Protein AF-A0A4U0SV13-F1 (afdb_monomer)

Organism: NCBI:txid2571141

pLDDT: mean 78.82, std 22.29, range [39.25, 98.56]

Structure (mmCIF, N/CA/C/O backbone):
data_AF-A0A4U0SV13-F1
#
_entry.id   AF-A0A4U0SV13-F1
#
loop_
_atom_site.group_PDB
_atom_site.id
_atom_site.type_symbol
_atom_site.label_atom_id
_atom_site.label_alt_id
_atom_site.label_comp_id
_atom_site.label_asym_id
_atom_site.label_entity_id
_atom_site.label_seq_id
_atom_site.pdbx_PDB_ins_code
_atom_site.Cartn_x
_atom_site.Cartn_y
_atom_site.Cartn_z
_atom_site.occupancy
_atom_site.B_iso_or_equiv
_atom_site.auth_seq_id
_atom_site.auth_comp_id
_atom_site.auth_asym_id
_atom_site.auth_atom_id
_atom_site.pdbx_PDB_model_num
ATOM 1 N N . MET A 1 1 ? 32.631 -42.762 1.728 1.00 45.03 1 MET A N 1
ATOM 2 C CA . MET A 1 1 ? 31.627 -43.780 1.354 1.00 45.03 1 MET A CA 1
ATOM 3 C C . MET A 1 1 ? 30.695 -44.045 2.536 1.00 45.03 1 MET A C 1
ATOM 5 O O . MET A 1 1 ? 31.091 -44.767 3.443 1.00 45.03 1 MET A O 1
ATOM 9 N N . PRO A 1 2 ? 29.487 -43.467 2.556 1.00 54.50 2 PRO A N 1
ATOM 10 C CA . PRO A 1 2 ? 28.346 -44.046 3.258 1.00 54.50 2 PRO A CA 1
ATOM 11 C C . PRO A 1 2 ? 27.251 -44.497 2.278 1.00 54.50 2 PRO A C 1
ATOM 13 O O . PRO A 1 2 ? 27.110 -43.968 1.179 1.00 54.50 2 PRO A O 1
ATOM 16 N N . LYS A 1 3 ? 26.566 -45.562 2.691 1.00 47.28 3 LYS A N 1
ATOM 17 C CA . LYS A 1 3 ? 25.744 -46.483 1.905 1.00 47.28 3 LYS A CA 1
ATOM 18 C C . LYS A 1 3 ? 24.361 -45.923 1.537 1.00 47.28 3 LYS A C 1
ATOM 20 O O . LYS A 1 3 ? 23.753 -45.182 2.299 1.00 47.28 3 LYS A O 1
ATOM 25 N N . THR A 1 4 ? 23.897 -46.376 0.377 1.00 51.59 4 THR A N 1
ATOM 26 C CA . THR A 1 4 ? 22.569 -46.285 -0.243 1.00 51.59 4 THR A CA 1
ATOM 27 C C . THR A 1 4 ? 21.399 -46.574 0.700 1.00 51.59 4 THR A C 1
ATOM 29 O O . THR A 1 4 ? 21.439 -47.551 1.441 1.00 51.59 4 THR A O 1
ATOM 32 N N . VAL A 1 5 ? 20.299 -45.833 0.534 1.00 58.19 5 VAL A N 1
ATOM 33 C CA . VAL A 1 5 ? 18.934 -46.359 0.708 1.00 58.19 5 VAL A CA 1
ATOM 34 C C . VAL A 1 5 ? 18.006 -45.653 -0.284 1.00 58.19 5 VAL A C 1
ATOM 36 O O . VAL A 1 5 ? 17.740 -44.460 -0.170 1.00 58.19 5 VAL A O 1
ATOM 39 N N . LEU A 1 6 ? 17.577 -46.402 -1.305 1.00 51.84 6 LEU A N 1
ATOM 40 C CA . LEU A 1 6 ? 16.461 -46.060 -2.183 1.00 51.84 6 LEU A CA 1
ATOM 41 C C . LEU A 1 6 ? 15.157 -46.264 -1.405 1.00 51.84 6 LEU A C 1
ATOM 43 O O . LEU A 1 6 ? 14.934 -47.358 -0.890 1.00 51.84 6 LEU A O 1
ATOM 47 N N . SER A 1 7 ? 14.269 -45.274 -1.436 1.00 53.91 7 SER A N 1
ATOM 48 C CA . SER A 1 7 ? 12.854 -45.465 -1.111 1.00 53.91 7 SER A CA 1
ATOM 49 C C . SER A 1 7 ? 11.998 -44.990 -2.283 1.00 53.91 7 SER A C 1
ATOM 51 O O . SER A 1 7 ? 11.854 -43.794 -2.519 1.00 53.91 7 SER A O 1
ATOM 53 N N . LEU A 1 8 ? 11.454 -45.960 -3.026 1.00 53.25 8 LEU A N 1
ATOM 54 C CA . LEU A 1 8 ? 10.297 -45.797 -3.907 1.00 53.25 8 LEU A CA 1
ATOM 55 C C . LEU A 1 8 ? 9.045 -45.610 -3.043 1.00 53.25 8 LEU A C 1
ATOM 57 O O . LEU A 1 8 ? 8.776 -46.479 -2.218 1.00 53.25 8 LEU A O 1
ATOM 61 N N . VAL A 1 9 ? 8.224 -44.586 -3.306 1.00 55.56 9 VAL A N 1
ATOM 62 C CA . VAL A 1 9 ? 6.805 -44.594 -2.904 1.00 55.56 9 VAL A CA 1
ATOM 63 C C . VAL A 1 9 ? 5.919 -43.946 -3.980 1.00 55.56 9 VAL A C 1
ATOM 65 O O . VAL A 1 9 ? 5.978 -42.747 -4.221 1.00 55.56 9 VAL A O 1
ATOM 68 N N . ALA A 1 10 ? 5.123 -44.828 -4.591 1.00 56.62 10 ALA A N 1
ATOM 69 C CA . ALA A 1 10 ? 3.753 -44.730 -5.106 1.00 56.62 10 ALA A CA 1
ATOM 70 C C . ALA A 1 10 ? 3.305 -43.581 -6.039 1.00 56.62 10 ALA A C 1
ATOM 72 O O . ALA A 1 10 ? 3.119 -42.432 -5.652 1.00 56.62 10 ALA A O 1
ATOM 73 N N . VAL A 1 11 ? 2.950 -44.006 -7.258 1.00 50.62 11 VAL A N 1
ATOM 74 C CA . VAL A 1 11 ? 2.018 -43.364 -8.196 1.00 50.62 11 VAL A CA 1
ATOM 75 C C . VAL A 1 11 ? 0.610 -43.330 -7.586 1.00 50.62 11 VAL A C 1
ATOM 77 O O . VAL A 1 11 ? 0.081 -44.373 -7.205 1.00 50.62 11 VAL A O 1
ATOM 80 N N . GLY A 1 12 ? -0.007 -42.147 -7.533 1.00 53.16 12 GLY A N 1
ATOM 81 C CA . GLY A 1 12 ? -1.417 -41.949 -7.183 1.00 53.16 12 GLY A CA 1
ATOM 82 C C . GLY A 1 12 ? -2.208 -41.438 -8.386 1.00 53.16 12 GLY A C 1
ATOM 83 O O . GLY A 1 12 ? -1.869 -40.404 -8.956 1.00 53.16 12 GLY A O 1
ATOM 84 N N . ALA A 1 13 ? -3.222 -42.202 -8.788 1.00 49.91 13 ALA A N 1
ATOM 85 C CA . ALA A 1 13 ? -4.054 -41.989 -9.966 1.00 49.91 13 ALA A CA 1
ATOM 86 C C . ALA A 1 13 ? -5.055 -40.822 -9.830 1.00 49.91 13 ALA A C 1
ATOM 88 O O . ALA A 1 13 ? -5.404 -40.378 -8.740 1.00 49.91 13 ALA A O 1
ATOM 89 N N . ALA A 1 14 ? -5.496 -40.363 -11.000 1.00 54.47 14 ALA A N 1
ATOM 90 C CA . ALA A 1 14 ? -6.335 -39.209 -11.289 1.00 54.47 14 ALA A CA 1
ATOM 91 C C . ALA A 1 14 ? -7.745 -39.214 -10.668 1.00 54.47 14 ALA A C 1
ATOM 93 O O . ALA A 1 14 ? -8.374 -40.259 -10.517 1.00 54.47 14 ALA A O 1
ATOM 94 N N . ALA A 1 15 ? -8.293 -38.007 -10.491 1.00 55.94 15 ALA A N 1
ATOM 95 C CA . ALA A 1 15 ? -9.729 -37.746 -10.530 1.00 55.94 15 ALA A CA 1
ATOM 96 C C . ALA A 1 15 ? -9.999 -36.477 -11.365 1.00 55.94 15 ALA A C 1
ATOM 98 O O . ALA A 1 15 ? -9.630 -35.370 -10.979 1.00 55.94 15 ALA A O 1
ATOM 99 N N . LEU A 1 16 ? -10.612 -36.673 -12.536 1.00 58.03 16 LEU A N 1
ATOM 100 C CA . LEU A 1 16 ? -11.186 -35.657 -13.424 1.00 58.03 16 LEU A CA 1
ATOM 101 C C . LEU A 1 16 ? -12.673 -35.502 -13.086 1.00 58.03 16 LEU A C 1
ATOM 103 O O . LEU A 1 16 ? -13.420 -36.449 -13.302 1.00 58.03 16 LEU A O 1
ATOM 107 N N . LEU A 1 17 ? -13.100 -34.332 -12.610 1.00 59.81 17 LEU A N 1
ATOM 108 C CA . LEU A 1 17 ? -14.499 -33.896 -12.445 1.00 59.81 17 LEU A CA 1
ATOM 109 C C . LEU A 1 17 ? -14.461 -32.347 -12.422 1.00 59.81 17 LEU A C 1
ATOM 111 O O . LEU A 1 17 ? -13.574 -31.800 -11.781 1.00 59.81 17 LEU A O 1
ATOM 115 N N . VAL A 1 18 ? -15.298 -31.526 -13.061 1.00 57.56 18 VAL A N 1
ATOM 116 C CA . VAL A 1 18 ? -16.565 -31.676 -13.784 1.00 57.56 18 VAL A CA 1
ATOM 117 C C . VAL A 1 18 ? -16.715 -30.450 -14.701 1.00 57.56 18 VAL A C 1
ATOM 119 O O . VAL A 1 18 ? -16.288 -29.346 -14.362 1.00 57.56 18 VAL A O 1
ATOM 122 N N . ALA A 1 19 ? -17.321 -30.663 -15.866 1.00 50.03 19 ALA A N 1
ATOM 123 C CA . ALA A 1 19 ? -17.718 -29.626 -16.805 1.00 50.03 19 ALA A CA 1
ATOM 124 C C . ALA A 1 19 ? -18.835 -28.734 -16.234 1.00 50.03 19 ALA A C 1
ATOM 126 O O . ALA A 1 19 ? -19.808 -29.229 -15.673 1.00 50.03 19 ALA A O 1
ATOM 127 N N . GLY A 1 20 ? -18.721 -27.427 -16.459 1.00 40.50 20 GLY A N 1
ATOM 128 C CA . GLY A 1 20 ? -19.800 -26.455 -16.300 1.00 40.50 20 GLY A CA 1
ATOM 129 C C . GLY A 1 20 ? -19.950 -25.646 -17.583 1.00 40.50 20 GLY A C 1
ATOM 130 O O . GLY A 1 20 ? -19.559 -24.487 -17.630 1.00 40.50 20 GLY A O 1
ATOM 131 N N . CYS A 1 21 ? -20.454 -26.290 -18.638 1.00 50.47 21 CYS A N 1
ATOM 132 C CA . CYS A 1 21 ? -20.967 -25.634 -19.838 1.00 50.47 21 CYS A CA 1
ATOM 133 C C . CYS A 1 21 ? -22.470 -25.422 -19.611 1.00 50.47 21 CYS A C 1
ATOM 135 O O . CYS A 1 21 ? -23.203 -26.398 -19.451 1.00 50.47 21 CYS A O 1
ATOM 137 N N . GLY A 1 22 ? -22.905 -24.167 -19.509 1.00 45.91 22 GLY A N 1
ATOM 138 C CA . GLY A 1 22 ? -24.299 -23.781 -19.302 1.00 45.91 22 GLY A CA 1
ATOM 139 C C . GLY A 1 22 ? -24.696 -22.728 -20.330 1.00 45.91 22 GLY A C 1
ATOM 140 O O . GLY A 1 22 ? -24.081 -21.669 -20.386 1.00 45.91 22 GLY A O 1
ATOM 141 N N . SER A 1 23 ? -25.678 -23.093 -21.147 1.00 48.16 23 SER A N 1
ATOM 142 C CA . SER A 1 23 ? -26.046 -22.556 -22.456 1.00 48.16 23 SER A CA 1
ATOM 143 C C . SER A 1 23 ? -26.615 -21.134 -22.504 1.00 48.16 23 SER A C 1
ATOM 145 O O . SER A 1 23 ? -27.298 -20.672 -21.590 1.00 48.16 23 SER A O 1
ATOM 147 N N . ASP A 1 24 ? -26.401 -20.521 -23.669 1.00 52.84 24 ASP A N 1
ATOM 148 C CA . ASP A 1 24 ? -27.020 -19.321 -24.230 1.00 52.84 24 ASP A CA 1
ATOM 149 C C . ASP A 1 24 ? -28.546 -19.232 -24.074 1.00 52.84 24 ASP A C 1
ATOM 151 O O . ASP A 1 24 ? -29.269 -20.184 -24.366 1.00 52.84 24 ASP A O 1
ATOM 155 N N . THR A 1 25 ? -29.046 -18.023 -23.789 1.00 49.72 25 THR A N 1
ATOM 156 C CA . THR A 1 25 ? -30.336 -17.553 -24.320 1.00 49.72 25 THR A CA 1
ATOM 157 C C . THR A 1 25 ? -30.296 -16.047 -24.599 1.00 49.72 25 THR A C 1
ATOM 159 O O . THR A 1 25 ? -29.913 -15.253 -23.746 1.00 49.72 25 THR A O 1
ATOM 162 N N . GLY A 1 26 ? -30.757 -15.658 -25.792 1.00 39.25 26 GLY A N 1
ATOM 163 C CA . GLY A 1 26 ? -31.354 -14.341 -26.026 1.00 39.25 26 GLY A CA 1
ATOM 164 C C . GLY A 1 26 ? -30.507 -13.337 -26.799 1.00 39.25 26 GLY A C 1
ATOM 165 O O . GLY A 1 26 ? -30.017 -12.363 -26.237 1.00 39.25 26 GLY A O 1
ATOM 166 N N . GLY A 1 27 ? -30.427 -13.506 -28.119 1.00 41.84 27 GLY A N 1
ATOM 167 C CA . GLY A 1 27 ? -30.149 -12.379 -29.003 1.00 41.84 27 GLY A CA 1
ATOM 168 C C . GLY A 1 27 ? -31.316 -11.386 -28.989 1.00 41.84 27 GLY A C 1
ATOM 169 O O . GLY A 1 27 ? -32.457 -11.767 -29.234 1.00 41.84 27 GLY A O 1
ATOM 170 N N . ALA A 1 28 ? -31.018 -10.111 -28.754 1.00 42.78 28 ALA A N 1
ATOM 171 C CA . ALA A 1 28 ? -31.823 -9.000 -29.239 1.00 42.78 28 ALA A CA 1
ATOM 172 C C . ALA A 1 28 ? -30.871 -7.937 -29.792 1.00 42.78 28 ALA A C 1
ATOM 174 O O . ALA 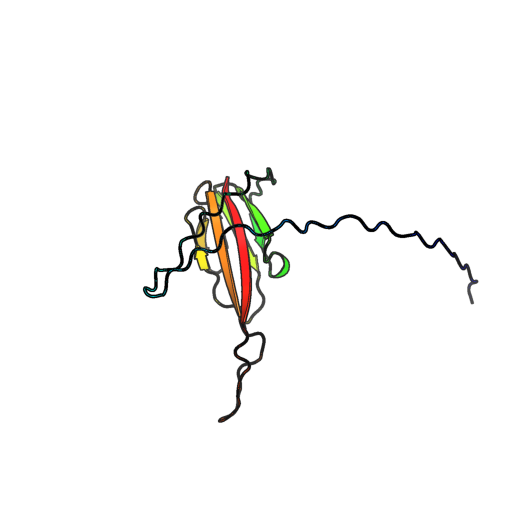A 1 28 ? -29.973 -7.433 -29.121 1.00 42.78 28 ALA A O 1
ATOM 175 N N . HIS A 1 29 ? -31.045 -7.677 -31.075 1.00 44.97 29 HIS A N 1
ATOM 176 C CA . HIS A 1 29 ? -30.262 -6.776 -31.898 1.00 44.97 29 HIS A CA 1
ATOM 177 C C . HIS A 1 29 ? -30.698 -5.335 -31.611 1.00 44.97 29 HIS A C 1
ATOM 179 O O . HIS A 1 29 ? -31.835 -4.979 -31.907 1.00 44.97 29 HIS A O 1
ATOM 185 N N . THR A 1 30 ? -29.791 -4.490 -31.123 1.00 43.34 30 THR A N 1
ATOM 186 C CA . THR A 1 30 ? -29.883 -3.031 -31.291 1.00 43.34 30 THR A CA 1
ATOM 187 C C . THR A 1 30 ? -28.487 -2.458 -31.532 1.00 43.34 30 THR A C 1
ATOM 189 O O . THR A 1 30 ? -27.567 -2.657 -30.744 1.00 43.34 30 THR A O 1
ATOM 192 N N . LEU A 1 31 ? -28.353 -1.795 -32.679 1.00 46.50 31 LEU A N 1
ATOM 193 C CA . LEU A 1 31 ? -27.182 -1.093 -33.215 1.00 46.50 31 LEU A CA 1
ATOM 194 C C . LEU A 1 31 ? -26.846 0.197 -32.407 1.00 46.50 31 LEU A C 1
ATOM 196 O O . LEU A 1 31 ? -27.576 0.528 -31.475 1.00 46.50 31 LEU A O 1
ATOM 200 N N . PRO A 1 32 ? -25.715 0.887 -32.689 1.00 56.53 32 PRO A N 1
ATOM 201 C CA . PRO A 1 32 ? -24.778 1.360 -31.667 1.00 56.53 32 PRO A CA 1
ATOM 202 C C . PRO A 1 32 ? -24.935 2.834 -31.244 1.00 56.53 32 PRO A C 1
ATOM 204 O O . PRO A 1 32 ? -25.670 3.605 -31.848 1.00 56.53 32 PRO A O 1
ATOM 207 N N . ALA A 1 33 ? -24.081 3.199 -30.275 1.00 41.56 33 ALA A N 1
ATOM 208 C CA . ALA A 1 33 ? -23.633 4.537 -29.861 1.00 41.56 33 ALA A CA 1
ATOM 209 C C . ALA A 1 33 ? -24.300 5.132 -28.608 1.00 41.56 33 ALA A C 1
ATOM 211 O O . ALA A 1 33 ? -25.307 5.823 -28.689 1.00 41.56 33 ALA A O 1
ATOM 212 N N . LYS A 1 34 ? -23.615 5.018 -27.460 1.00 39.31 34 LYS A N 1
ATOM 213 C CA . LYS A 1 34 ? -22.886 6.142 -26.839 1.00 39.31 34 LYS A CA 1
ATOM 214 C C . LYS A 1 34 ? -21.997 5.610 -25.714 1.00 39.31 34 LYS A C 1
ATOM 216 O O . LYS A 1 34 ? -22.425 4.773 -24.931 1.00 39.31 34 LYS A O 1
ATOM 221 N N . ALA A 1 35 ? -20.755 6.083 -25.656 1.00 51.81 35 ALA A N 1
ATOM 222 C CA . ALA A 1 35 ? -19.818 5.788 -24.582 1.00 51.81 35 ALA A CA 1
ATOM 223 C C . ALA A 1 35 ? -20.416 6.215 -23.229 1.00 51.81 35 ALA A C 1
ATOM 225 O O . ALA A 1 35 ? -20.470 7.404 -22.917 1.00 51.81 35 ALA A O 1
ATOM 226 N N . GLN A 1 36 ? -20.888 5.245 -22.449 1.00 39.91 36 GLN A N 1
ATOM 227 C CA . GLN A 1 36 ? -21.188 5.414 -21.034 1.00 39.91 36 GLN A CA 1
ATOM 228 C C . GLN A 1 36 ? -19.955 4.988 -20.241 1.00 39.91 36 GLN A C 1
ATOM 230 O O . GLN A 1 36 ? -19.397 3.915 -20.465 1.00 39.91 36 GLN A O 1
ATOM 235 N N . SER A 1 37 ? -19.520 5.903 -19.375 1.00 49.84 37 SER A N 1
ATOM 236 C CA . SER A 1 37 ? -18.451 5.783 -18.388 1.00 49.84 37 SER A CA 1
ATOM 237 C C . SER A 1 37 ? -18.321 4.374 -17.808 1.00 49.84 37 SER A C 1
ATOM 239 O O . SER A 1 37 ? -19.351 3.740 -17.579 1.00 49.84 37 SER A O 1
ATOM 241 N N . PRO A 1 38 ? -17.102 3.891 -17.496 1.00 44.53 38 PRO A N 1
ATOM 242 C CA . PRO A 1 38 ? -16.956 2.615 -16.815 1.00 44.53 38 PRO A CA 1
ATOM 243 C C . PRO A 1 38 ? -17.717 2.679 -15.490 1.00 44.53 38 PRO A C 1
ATOM 245 O O . PRO A 1 38 ? -17.341 3.404 -14.567 1.00 44.53 38 PRO A O 1
ATOM 248 N N . SER A 1 39 ? -18.829 1.947 -15.448 1.00 42.09 39 SER A N 1
ATOM 249 C CA . SER A 1 39 ? -19.624 1.696 -14.262 1.00 42.09 39 SER A CA 1
ATOM 250 C C . SER A 1 39 ? -18.695 1.255 -13.144 1.00 42.09 39 SER A C 1
ATOM 252 O O . SER A 1 39 ? -17.921 0.310 -13.306 1.00 42.09 39 SER A O 1
ATOM 254 N N . SER A 1 40 ? -18.778 1.944 -12.007 1.00 44.81 40 SER A N 1
ATOM 255 C CA . SER A 1 40 ? -18.254 1.444 -10.747 1.00 44.81 40 SER A CA 1
ATOM 256 C C . SER A 1 40 ? -18.829 0.048 -10.552 1.00 44.81 40 SER A C 1
ATOM 258 O O . SER A 1 40 ? -20.026 -0.104 -10.316 1.00 44.81 40 SER A O 1
ATOM 260 N N . ALA A 1 41 ? -17.990 -0.974 -10.714 1.00 46.38 41 ALA A N 1
ATOM 261 C CA . ALA A 1 41 ? -18.322 -2.303 -10.254 1.00 46.38 41 ALA A CA 1
ATOM 262 C C . ALA A 1 41 ? -18.624 -2.153 -8.762 1.00 46.38 41 ALA A C 1
ATOM 264 O O . ALA A 1 41 ? -17.735 -1.860 -7.961 1.00 46.38 41 ALA A O 1
ATOM 265 N N . ALA A 1 42 ? -19.903 -2.256 -8.408 1.00 43.44 42 ALA A N 1
ATOM 266 C CA . ALA A 1 42 ? -20.314 -2.449 -7.038 1.00 43.44 42 ALA A CA 1
ATOM 267 C C . ALA A 1 42 ? -19.749 -3.810 -6.638 1.00 43.44 42 ALA A C 1
ATOM 269 O O . ALA A 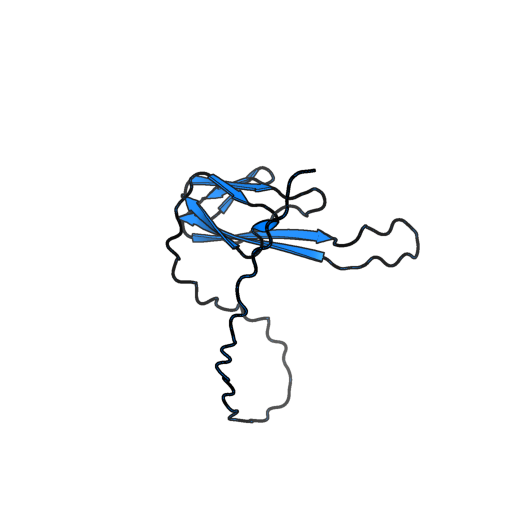1 42 ? -20.343 -4.849 -6.911 1.00 43.44 42 ALA A O 1
ATOM 270 N N . SER A 1 43 ? -18.539 -3.796 -6.083 1.00 44.75 43 SER A N 1
ATOM 271 C CA . SER A 1 43 ? -17.938 -4.957 -5.453 1.00 44.75 43 SER A CA 1
ATOM 272 C C . SER A 1 43 ? -18.878 -5.374 -4.334 1.00 44.75 43 SER A C 1
ATOM 274 O O . SER A 1 43 ? -18.916 -4.737 -3.280 1.00 44.75 43 SER A O 1
ATOM 276 N N . THR A 1 44 ? -19.676 -6.411 -4.580 1.00 42.19 44 THR A N 1
ATOM 277 C CA . THR A 1 44 ? -20.396 -7.157 -3.554 1.00 42.19 44 THR A CA 1
ATOM 278 C C . THR A 1 44 ? -19.336 -7.589 -2.551 1.00 42.19 44 THR A C 1
ATOM 280 O O . THR A 1 44 ? -18.498 -8.441 -2.845 1.00 42.19 44 THR A O 1
ATOM 283 N N . GLY A 1 45 ? -19.264 -6.859 -1.436 1.00 45.78 45 GLY A N 1
ATOM 284 C CA . GLY A 1 45 ? -18.145 -6.945 -0.512 1.00 45.78 45 GLY A CA 1
ATOM 285 C C . GLY A 1 45 ? -17.967 -8.384 -0.031 1.00 45.78 45 GLY A C 1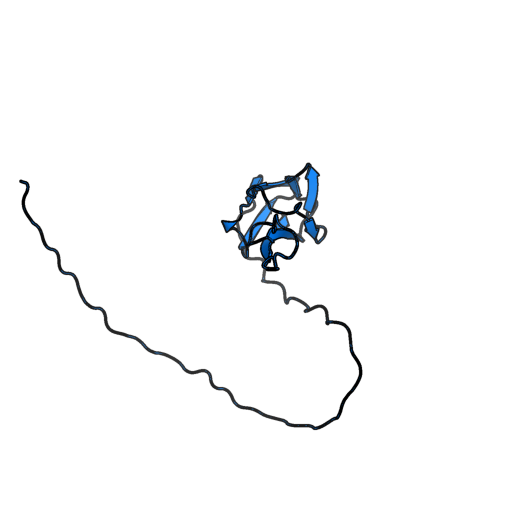
ATOM 286 O O . GLY A 1 45 ? -18.968 -9.034 0.277 1.00 45.78 45 GLY A O 1
ATOM 287 N N . PRO A 1 46 ? -16.726 -8.889 0.078 1.00 48.19 46 PRO A N 1
ATOM 288 C CA . PRO A 1 46 ? -16.507 -10.119 0.810 1.00 48.19 46 PRO A CA 1
ATOM 289 C C . PRO A 1 46 ? -17.054 -9.889 2.219 1.00 48.19 46 PRO A C 1
ATOM 291 O O . PRO A 1 46 ? -16.615 -8.949 2.903 1.00 48.19 46 PRO A O 1
ATOM 294 N N . THR A 1 47 ? -18.024 -10.721 2.622 1.00 50.09 47 THR A N 1
ATOM 295 C CA . THR A 1 47 ? -18.372 -10.969 4.026 1.00 50.09 47 THR A CA 1
ATOM 296 C C . THR A 1 47 ? -17.076 -10.934 4.805 1.00 50.09 47 THR A C 1
ATOM 298 O O . THR A 1 47 ? -16.165 -11.678 4.450 1.00 50.09 47 THR A O 1
ATOM 301 N N . ALA A 1 48 ? -16.961 -9.996 5.749 1.00 53.28 48 ALA A N 1
ATOM 302 C CA . ALA A 1 48 ? -15.731 -9.724 6.474 1.00 53.28 48 ALA A CA 1
ATOM 303 C C . ALA A 1 48 ? -15.164 -11.044 7.005 1.00 53.28 48 ALA A C 1
ATOM 305 O O . ALA A 1 48 ? -15.639 -11.567 8.012 1.00 53.28 48 ALA A O 1
ATOM 306 N N . SER A 1 49 ? -14.184 -11.607 6.293 1.00 52.84 49 SER A N 1
ATOM 307 C CA . SER A 1 49 ? -13.429 -12.745 6.780 1.00 52.84 49 SER A CA 1
ATOM 308 C C . SER A 1 49 ? -12.881 -12.307 8.123 1.00 52.84 49 SER A C 1
ATOM 310 O O . SER A 1 49 ? -12.238 -11.259 8.226 1.00 52.84 49 SER A O 1
ATOM 312 N N . ALA A 1 50 ? -13.189 -13.075 9.164 1.00 64.81 50 ALA A N 1
ATOM 313 C CA . ALA A 1 50 ? -12.688 -12.861 10.508 1.00 64.81 50 ALA A CA 1
ATOM 314 C C . ALA A 1 50 ? -11.184 -13.173 10.537 1.00 64.81 50 ALA A C 1
ATOM 316 O O . ALA A 1 50 ? -10.731 -14.124 11.159 1.00 64.81 50 ALA A O 1
ATOM 317 N N . CYS A 1 51 ? -10.384 -12.386 9.824 1.00 75.88 51 CYS A N 1
ATOM 318 C CA . CYS A 1 51 ? -8.938 -12.374 9.975 1.00 75.88 51 CYS A CA 1
ATOM 319 C C . CYS A 1 51 ? -8.626 -11.875 11.405 1.00 75.88 51 CYS A C 1
ATOM 321 O O . CYS A 1 51 ? -9.538 -11.470 12.127 1.00 75.88 51 CYS A O 1
ATOM 323 N N . ALA A 1 52 ? -7.392 -11.848 11.897 1.00 85.19 52 ALA A N 1
ATOM 324 C CA . ALA A 1 52 ? -7.088 -11.322 13.240 1.00 85.19 52 ALA A CA 1
ATOM 325 C C . ALA A 1 52 ? -6.584 -9.865 13.180 1.00 85.19 52 ALA A C 1
ATOM 327 O O . ALA A 1 52 ? -5.726 -9.536 12.374 1.00 85.19 52 ALA A O 1
ATOM 328 N N . ALA A 1 53 ? -7.186 -8.987 13.992 1.00 88.81 53 ALA A N 1
ATOM 329 C CA . ALA A 1 53 ? -6.795 -7.595 14.257 1.00 88.81 53 ALA A CA 1
ATOM 330 C C . ALA A 1 53 ? -5.354 -7.411 14.755 1.00 88.81 53 ALA A C 1
ATOM 332 O O . ALA A 1 53 ? -5.176 -7.507 15.968 1.00 88.81 53 ALA A O 1
ATOM 333 N N . SER A 1 54 ? -4.364 -7.087 13.919 1.00 93.50 54 SER A N 1
ATOM 334 C CA . SER A 1 54 ? -3.016 -6.743 14.408 1.00 93.50 54 SER A CA 1
ATOM 335 C C . SER A 1 54 ? -2.870 -5.245 14.694 1.00 93.50 54 SER A C 1
ATOM 337 O O . SER A 1 54 ? -3.465 -4.409 14.016 1.00 93.50 54 SER A O 1
ATOM 339 N N . ALA A 1 55 ? -2.093 -4.890 15.722 1.00 96.06 55 ALA A N 1
ATOM 340 C CA . ALA A 1 55 ? -1.778 -3.488 16.022 1.00 96.06 55 ALA A CA 1
ATOM 341 C C . ALA A 1 55 ? -0.770 -2.898 15.023 1.00 96.06 55 ALA A C 1
ATOM 343 O O . ALA A 1 55 ? -0.823 -1.710 14.729 1.00 96.06 55 ALA A O 1
ATOM 344 N N . GLU A 1 56 ? 0.110 -3.736 14.482 1.00 97.12 56 GLU A N 1
ATOM 345 C CA . GLU A 1 56 ? 1.083 -3.375 13.461 1.00 97.12 56 GLU A CA 1
ATOM 346 C C . GLU A 1 56 ? 1.114 -4.457 12.384 1.00 97.12 56 GLU A C 1
ATOM 348 O O . GLU A 1 56 ? 1.042 -5.652 12.686 1.00 97.12 56 GLU A O 1
ATOM 353 N N . VAL A 1 57 ? 1.187 -4.033 11.126 1.00 97.75 57 VAL A N 1
ATOM 354 C CA . VAL A 1 57 ? 1.286 -4.909 9.960 1.00 97.75 57 VAL A CA 1
ATOM 355 C C . VAL A 1 57 ? 2.348 -4.345 9.029 1.00 97.75 57 VAL A C 1
ATOM 357 O O . VAL A 1 57 ? 2.313 -3.166 8.686 1.00 97.75 57 VAL A O 1
ATOM 360 N N . THR A 1 58 ? 3.268 -5.192 8.581 1.00 98.25 58 THR A N 1
ATOM 361 C CA . THR A 1 58 ? 4.162 -4.861 7.469 1.00 98.25 58 THR A CA 1
ATOM 362 C C . THR A 1 58 ? 3.661 -5.556 6.215 1.00 98.25 58 THR A C 1
ATOM 364 O O . THR A 1 58 ? 3.381 -6.751 6.256 1.00 98.25 58 THR A O 1
ATOM 367 N N . VAL A 1 59 ? 3.550 -4.812 5.117 1.00 98.19 59 VAL A N 1
ATOM 368 C CA . VAL A 1 59 ? 3.175 -5.348 3.804 1.00 98.19 59 VAL A CA 1
ATOM 369 C C . VAL A 1 59 ? 4.316 -5.168 2.817 1.00 98.19 59 VAL A C 1
ATOM 371 O O . VAL A 1 59 ? 4.987 -4.134 2.787 1.00 98.19 59 VAL A O 1
ATOM 374 N N . THR A 1 60 ? 4.526 -6.186 2.002 1.00 98.31 60 THR A N 1
ATOM 375 C CA . THR A 1 60 ? 5.637 -6.329 1.066 1.00 98.31 60 THR A CA 1
ATOM 376 C C . THR A 1 60 ? 5.123 -6.571 -0.348 1.00 98.31 60 THR A C 1
ATOM 378 O O . THR A 1 60 ? 3.922 -6.708 -0.583 1.00 98.31 60 THR A O 1
ATOM 381 N N . ALA A 1 61 ? 6.033 -6.673 -1.319 1.00 96.94 61 ALA A N 1
ATOM 382 C CA . ALA A 1 61 ? 5.671 -7.025 -2.691 1.00 96.94 61 ALA A CA 1
ATOM 383 C C . ALA A 1 61 ? 4.938 -8.382 -2.795 1.00 96.94 61 ALA A C 1
ATOM 385 O O . ALA A 1 61 ? 4.080 -8.535 -3.664 1.00 96.94 61 ALA A O 1
ATOM 386 N N . ALA A 1 62 ? 5.243 -9.336 -1.905 1.00 96.75 62 ALA A N 1
ATOM 387 C CA . ALA A 1 62 ? 4.616 -10.659 -1.880 1.00 96.75 62 ALA A CA 1
ATOM 388 C C . ALA A 1 62 ? 3.138 -10.614 -1.464 1.00 96.75 62 ALA A C 1
ATOM 390 O O . ALA A 1 62 ? 2.374 -11.497 -1.831 1.00 96.75 62 ALA A O 1
ATOM 391 N N . ASP A 1 63 ? 2.724 -9.557 -0.763 1.00 97.56 63 ASP A N 1
ATOM 392 C CA . ASP A 1 63 ? 1.349 -9.380 -0.298 1.00 97.56 63 ASP A CA 1
ATOM 393 C C . ASP A 1 63 ? 0.423 -8.816 -1.390 1.00 97.56 63 ASP A C 1
ATOM 395 O O . ASP A 1 63 ? -0.766 -8.607 -1.156 1.00 97.56 63 ASP A O 1
ATOM 399 N N . SER A 1 64 ? 0.923 -8.586 -2.609 1.00 97.81 64 SER A N 1
ATOM 400 C CA . SER A 1 64 ? 0.088 -8.094 -3.705 1.00 97.81 64 SER A CA 1
ATOM 401 C C . SER A 1 64 ? -1.083 -9.036 -3.997 1.00 97.81 64 SER A C 1
ATOM 403 O O . SER A 1 64 ? -0.901 -10.225 -4.231 1.00 97.81 64 SER A O 1
ATOM 405 N N . GLY A 1 65 ? -2.291 -8.483 -4.054 1.00 96.12 65 GLY A N 1
ATOM 406 C CA . GLY A 1 65 ? -3.535 -9.227 -4.235 1.00 96.12 65 GLY A CA 1
ATOM 407 C C . GLY A 1 65 ? -4.138 -9.757 -2.933 1.00 96.12 65 GLY A C 1
ATOM 408 O O . GLY A 1 65 ? -5.261 -10.256 -2.965 1.00 96.12 65 GLY A O 1
ATOM 409 N N . HIS A 1 66 ? -3.449 -9.613 -1.798 1.00 95.62 66 HIS A N 1
ATOM 410 C CA . HIS A 1 66 ? -3.926 -10.080 -0.502 1.00 95.62 66 HIS A CA 1
ATOM 411 C C . HIS A 1 66 ? -4.665 -8.993 0.291 1.00 95.62 66 HIS A C 1
ATOM 413 O O . HIS A 1 66 ? -4.599 -7.789 0.008 1.00 95.62 66 HIS A O 1
ATOM 419 N N . GLU A 1 67 ? -5.396 -9.456 1.304 1.00 95.81 67 GLU A N 1
ATOM 420 C CA . GLU A 1 67 ? -6.063 -8.629 2.300 1.00 95.81 67 GLU A CA 1
ATOM 421 C C . GLU A 1 67 ? -5.360 -8.774 3.652 1.00 95.81 67 GLU A C 1
ATOM 423 O O . GLU A 1 67 ? -5.070 -9.888 4.088 1.00 95.81 67 GLU A O 1
ATOM 428 N N . VAL A 1 68 ? -5.114 -7.652 4.326 1.00 95.94 68 VAL A N 1
ATOM 429 C CA . VAL A 1 68 ? -4.527 -7.613 5.669 1.00 95.94 68 VAL A CA 1
ATOM 430 C C . VAL A 1 68 ? -5.429 -6.854 6.625 1.00 95.94 68 VAL A C 1
ATOM 432 O O . VAL A 1 68 ? -6.135 -5.925 6.232 1.00 95.94 68 VAL A O 1
ATOM 435 N N . CYS A 1 69 ? -5.388 -7.224 7.902 1.00 96.38 69 CYS A N 1
ATOM 436 C CA . CYS A 1 69 ? -6.216 -6.585 8.910 1.00 96.38 69 CYS A CA 1
ATOM 437 C C . CYS A 1 69 ? -5.392 -5.834 9.938 1.00 96.38 69 CYS A C 1
ATOM 439 O O . CYS A 1 69 ? -4.472 -6.388 10.536 1.00 96.38 69 CYS A O 1
ATOM 441 N N . VAL A 1 70 ? -5.814 -4.610 10.221 1.00 97.31 70 VAL A N 1
ATOM 442 C CA . VAL A 1 70 ? -5.203 -3.753 11.231 1.00 97.31 70 VAL A CA 1
ATOM 443 C C . VAL A 1 70 ? -6.276 -3.245 12.189 1.00 97.31 70 VAL A C 1
ATOM 445 O O . VAL A 1 70 ? -7.442 -3.097 11.821 1.00 97.31 70 VAL A O 1
ATOM 448 N N . LYS A 1 71 ? -5.904 -3.017 13.445 1.00 96.94 71 LYS A N 1
ATOM 449 C CA . LYS A 1 71 ? -6.788 -2.360 14.411 1.00 96.94 71 LYS A CA 1
ATOM 450 C C . LYS A 1 71 ? -6.951 -0.881 14.067 1.00 96.94 71 LYS A C 1
ATOM 452 O O . LYS A 1 71 ? -6.038 -0.254 13.529 1.00 96.94 71 LYS A O 1
ATOM 457 N N . THR A 1 72 ? -8.076 -0.294 14.449 1.00 96.94 72 THR A N 1
ATOM 458 C CA . THR A 1 72 ? -8.210 1.166 14.525 1.00 96.94 72 THR A CA 1
ATOM 459 C C . THR A 1 72 ? -7.131 1.721 15.466 1.00 96.94 72 THR A C 1
ATOM 461 O O . THR A 1 72 ? -6.889 1.172 16.539 1.00 96.94 72 THR A O 1
ATOM 464 N N . GLY A 1 73 ? -6.425 2.764 15.033 1.00 96.69 73 GLY A N 1
ATOM 465 C CA . GLY A 1 73 ? -5.218 3.302 15.669 1.00 96.69 73 GLY A CA 1
ATOM 466 C C . GLY A 1 73 ? -3.934 2.500 15.408 1.00 96.69 73 GLY A C 1
ATOM 467 O O . GLY A 1 73 ? -2.855 2.961 15.768 1.00 96.69 73 GLY A O 1
ATOM 468 N N . GLY A 1 74 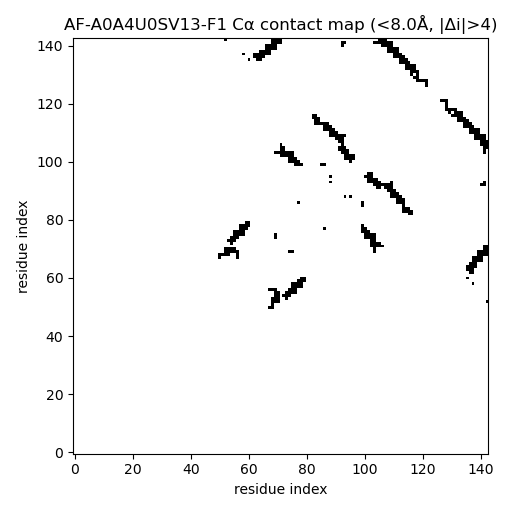? -4.028 1.322 14.784 1.00 97.62 74 GLY A N 1
ATOM 469 C CA . GLY A 1 74 ? -2.878 0.500 14.418 1.00 97.62 74 GLY A CA 1
ATOM 470 C C . GLY A 1 74 ? -2.120 1.038 13.205 1.00 97.62 74 GLY A C 1
ATOM 471 O O . GLY A 1 74 ? -2.594 1.937 12.507 1.00 97.62 74 GLY A O 1
ATOM 472 N N . ARG A 1 75 ? -0.941 0.474 12.945 1.00 98.38 75 ARG A N 1
ATOM 473 C CA . ARG A 1 75 ? -0.019 0.918 11.896 1.00 98.38 75 ARG A CA 1
ATOM 474 C C . ARG A 1 75 ? 0.114 -0.108 10.780 1.00 98.38 75 ARG A C 1
ATOM 476 O O . ARG A 1 75 ? 0.188 -1.310 11.024 1.00 98.38 75 ARG A O 1
ATOM 483 N N . VAL A 1 76 ? 0.196 0.387 9.555 1.00 98.44 76 VAL A N 1
ATOM 484 C CA . VAL A 1 76 ? 0.580 -0.373 8.370 1.00 98.44 76 VAL A CA 1
ATOM 485 C C . VAL A 1 76 ? 1.847 0.243 7.797 1.00 98.44 76 VAL A C 1
ATOM 487 O O . VAL A 1 76 ? 1.853 1.422 7.442 1.00 98.44 76 VAL A O 1
ATOM 490 N N . THR A 1 77 ? 2.898 -0.557 7.680 1.00 98.50 77 THR A N 1
ATOM 491 C CA . THR A 1 77 ? 4.182 -0.156 7.100 1.00 98.50 77 THR A CA 1
ATOM 492 C C . THR A 1 77 ? 4.370 -0.861 5.767 1.00 98.50 77 THR A C 1
ATOM 494 O O . THR A 1 77 ? 4.290 -2.086 5.684 1.00 98.50 77 THR A O 1
ATOM 497 N N . VAL A 1 78 ? 4.628 -0.101 4.708 1.00 98.50 78 VAL A N 1
ATOM 498 C CA . VAL A 1 78 ? 4.865 -0.652 3.372 1.00 98.50 78 VAL A CA 1
ATOM 499 C C . VAL A 1 78 ? 6.366 -0.771 3.114 1.00 98.50 78 VAL A C 1
ATOM 501 O O . VAL A 1 78 ? 7.103 0.212 3.212 1.00 98.50 78 VAL A O 1
ATOM 504 N N . GLN A 1 79 ? 6.816 -1.972 2.755 1.00 98.25 79 GLN A N 1
ATOM 505 C CA . GLN A 1 79 ? 8.200 -2.275 2.395 1.00 98.25 79 GLN A CA 1
ATOM 506 C C . GLN A 1 79 ? 8.266 -2.779 0.953 1.00 98.25 79 GLN A C 1
ATOM 508 O O . GLN A 1 79 ? 8.063 -3.957 0.659 1.00 98.25 79 GLN A O 1
ATOM 513 N N . LEU A 1 80 ? 8.561 -1.859 0.040 1.00 97.44 80 LEU A N 1
ATOM 514 C CA . LEU A 1 80 ? 8.812 -2.156 -1.366 1.00 97.44 80 LEU A CA 1
ATOM 515 C C . LEU A 1 80 ? 10.273 -1.850 -1.696 1.00 97.44 80 LEU A C 1
ATOM 517 O O . LEU A 1 80 ? 10.884 -0.966 -1.094 1.00 97.44 80 LEU A O 1
ATOM 521 N N . ALA A 1 81 ? 10.834 -2.592 -2.650 1.00 95.19 81 ALA A N 1
ATOM 522 C CA . ALA A 1 81 ? 12.192 -2.358 -3.124 1.00 95.19 81 ALA A CA 1
ATOM 523 C C . ALA A 1 81 ? 12.327 -0.978 -3.801 1.00 95.19 81 ALA A C 1
ATOM 525 O O . ALA A 1 81 ? 11.345 -0.298 -4.107 1.00 95.19 81 ALA A O 1
ATOM 526 N N . ALA A 1 82 ? 13.562 -0.562 -4.081 1.00 92.69 82 ALA A N 1
ATOM 527 C CA . ALA A 1 82 ? 13.797 0.629 -4.890 1.00 92.69 82 ALA A CA 1
ATOM 528 C C . ALA A 1 82 ? 13.205 0.460 -6.305 1.00 92.69 82 ALA A C 1
ATOM 530 O O . ALA A 1 82 ? 13.266 -0.622 -6.881 1.00 92.69 82 ALA A O 1
ATOM 531 N N . GLY A 1 83 ? 12.666 1.542 -6.874 1.00 92.44 83 GLY A N 1
ATOM 532 C CA . GLY A 1 83 ? 12.075 1.553 -8.223 1.00 92.44 83 GLY A CA 1
ATOM 533 C C . GLY A 1 83 ? 10.545 1.556 -8.251 1.00 92.44 83 GLY A C 1
ATOM 534 O O . GLY A 1 83 ? 9.957 1.922 -9.271 1.00 92.44 83 GLY A O 1
ATOM 535 N N . TRP A 1 84 ? 9.906 1.249 -7.121 1.00 96.00 84 TRP A N 1
ATOM 536 C CA . TRP A 1 84 ? 8.473 1.445 -6.936 1.00 96.00 84 TRP A CA 1
ATOM 537 C C . TRP A 1 84 ? 8.115 2.928 -6.835 1.00 96.00 84 TRP A C 1
ATOM 539 O O . TRP A 1 84 ? 8.835 3.734 -6.240 1.00 96.00 84 TRP A O 1
ATOM 549 N N . ALA A 1 85 ? 6.972 3.287 -7.409 1.00 96.25 85 ALA A N 1
ATOM 550 C CA . ALA A 1 85 ? 6.374 4.599 -7.230 1.00 96.25 85 ALA A CA 1
ATOM 551 C C . ALA A 1 85 ? 5.953 4.822 -5.760 1.00 96.25 85 ALA A C 1
ATOM 553 O O . ALA A 1 85 ? 5.762 3.860 -5.004 1.00 96.25 85 ALA A O 1
ATOM 554 N N . PRO A 1 86 ? 5.749 6.083 -5.337 1.00 97.00 86 PRO A N 1
ATOM 555 C CA . PRO A 1 86 ? 5.180 6.369 -4.028 1.00 97.00 86 PRO A CA 1
ATOM 556 C C . PRO A 1 86 ? 3.852 5.636 -3.809 1.00 97.00 86 PRO A C 1
ATOM 558 O O . PRO A 1 86 ? 2.984 5.620 -4.683 1.00 97.00 86 PRO A O 1
ATOM 561 N N . VAL A 1 87 ? 3.685 5.050 -2.623 1.00 98.00 87 VAL A N 1
ATOM 562 C CA . VAL A 1 87 ? 2.452 4.339 -2.274 1.00 98.00 87 VAL A CA 1
ATOM 563 C C . VAL A 1 87 ? 1.307 5.333 -2.119 1.00 98.00 87 VAL A C 1
ATOM 565 O O . VAL A 1 87 ? 1.419 6.343 -1.408 1.00 98.00 87 VAL A O 1
ATOM 568 N N . THR A 1 88 ? 0.193 5.010 -2.768 1.00 97.56 88 THR A N 1
ATOM 569 C CA . THR A 1 88 ? -1.062 5.761 -2.689 1.00 97.56 88 THR A CA 1
ATOM 570 C C . THR A 1 88 ? -2.086 4.942 -1.913 1.00 97.56 88 THR A C 1
ATOM 572 O O . THR A 1 88 ? -2.167 3.732 -2.107 1.00 97.56 88 THR A O 1
ATOM 575 N N . ALA A 1 89 ? -2.850 5.599 -1.040 1.00 97.62 89 ALA A N 1
ATOM 576 C CA . ALA A 1 89 ? -3.970 4.995 -0.329 1.00 97.62 89 ALA A CA 1
ATOM 577 C C . ALA A 1 89 ? -5.291 5.510 -0.907 1.00 97.62 89 ALA A C 1
ATOM 579 O O . ALA A 1 89 ? -5.440 6.715 -1.122 1.00 97.62 89 ALA A O 1
ATOM 580 N N . SER A 1 90 ? -6.244 4.611 -1.132 1.00 97.31 90 SER A N 1
ATOM 581 C CA . SER A 1 90 ? -7.623 4.940 -1.488 1.00 97.31 90 SER A CA 1
ATOM 582 C C . SER A 1 90 ? -8.577 4.532 -0.363 1.00 97.31 90 SER A C 1
ATOM 584 O O . SER A 1 90 ? -8.266 3.690 0.482 1.00 97.31 90 SER A O 1
ATOM 586 N N . GLY A 1 91 ? -9.760 5.146 -0.343 1.00 96.31 91 GLY A N 1
ATOM 587 C CA . GLY A 1 91 ? -10.714 4.980 0.747 1.00 96.31 91 GLY A CA 1
ATOM 588 C C . GLY A 1 91 ? -10.369 5.852 1.950 1.00 96.31 91 GLY A C 1
ATOM 589 O O . GLY A 1 91 ? -9.568 6.780 1.871 1.00 96.31 91 GLY A O 1
ATOM 590 N N . THR A 1 92 ? -11.044 5.599 3.067 1.00 96.19 92 THR A N 1
ATOM 591 C CA . THR A 1 92 ? -10.984 6.503 4.227 1.00 96.19 92 THR A CA 1
ATOM 592 C C . THR A 1 92 ? -10.718 5.784 5.549 1.00 96.19 92 THR A C 1
ATOM 594 O O . THR A 1 92 ? -10.787 6.409 6.608 1.00 96.19 92 THR A O 1
ATOM 597 N N . ALA A 1 93 ? -10.442 4.478 5.493 1.00 97.62 93 ALA A N 1
ATOM 598 C CA . ALA A 1 93 ? -10.100 3.666 6.656 1.00 97.62 93 ALA A CA 1
ATOM 599 C C . ALA A 1 93 ? -8.652 3.899 7.118 1.00 97.62 93 ALA A C 1
ATOM 601 O O . ALA A 1 93 ? -8.363 3.788 8.305 1.00 97.62 93 ALA A O 1
ATOM 602 N N . LEU A 1 94 ? -7.756 4.284 6.203 1.00 98.38 94 LEU A N 1
ATOM 603 C CA . LEU A 1 94 ? -6.368 4.632 6.496 1.00 98.38 94 LEU A CA 1
ATOM 604 C C . LEU A 1 94 ? -6.128 6.141 6.400 1.00 98.38 94 LEU A C 1
ATOM 606 O O . LEU A 1 94 ? -6.690 6.815 5.539 1.00 98.38 94 LEU A O 1
ATOM 610 N N . ALA A 1 95 ? -5.231 6.647 7.243 1.00 98.00 95 ALA A N 1
ATOM 611 C CA . ALA A 1 95 ? -4.626 7.968 7.120 1.00 98.00 95 ALA A CA 1
ATOM 612 C C . ALA A 1 95 ? -3.121 7.812 6.887 1.00 98.00 95 ALA A C 1
ATOM 614 O O . ALA A 1 95 ? -2.460 7.033 7.572 1.00 98.00 95 ALA A O 1
ATOM 615 N N . LYS A 1 96 ? -2.562 8.550 5.924 1.00 97.56 96 LYS A N 1
ATOM 616 C CA . LYS A 1 96 ? -1.114 8.555 5.688 1.00 97.56 96 LYS A CA 1
ATOM 617 C C . LYS A 1 96 ? -0.412 9.237 6.864 1.00 97.56 96 LYS A C 1
ATOM 619 O O . LYS A 1 96 ? -0.758 10.367 7.193 1.00 97.56 96 LYS A O 1
ATOM 624 N N . ALA A 1 97 ? 0.548 8.552 7.481 1.00 96.62 97 ALA A N 1
ATOM 625 C CA . ALA A 1 97 ? 1.313 9.084 8.605 1.00 96.62 97 ALA A CA 1
ATOM 626 C C . ALA A 1 97 ? 2.591 9.767 8.105 1.00 96.62 97 ALA A C 1
ATOM 628 O O . ALA A 1 97 ? 2.780 10.968 8.276 1.00 96.62 97 ALA A O 1
ATOM 629 N N . SER A 1 98 ? 3.446 9.005 7.426 1.00 94.00 98 SER A N 1
ATOM 630 C CA . SER A 1 98 ? 4.710 9.472 6.857 1.00 94.00 98 SER A CA 1
ATOM 631 C C . SER A 1 98 ? 5.119 8.521 5.732 1.00 94.00 98 SER A C 1
ATOM 633 O O . SER A 1 98 ? 4.702 7.376 5.760 1.00 94.00 98 SER A O 1
ATOM 635 N N . GLY A 1 99 ? 5.887 8.958 4.726 1.00 92.69 99 GLY A N 1
ATOM 636 C CA . GLY A 1 99 ? 6.510 8.066 3.726 1.00 92.69 99 GLY A CA 1
ATOM 637 C C . GLY A 1 99 ? 5.664 6.857 3.280 1.00 92.69 99 GLY A C 1
ATOM 638 O O . GLY A 1 99 ? 4.725 7.011 2.489 1.00 92.69 99 GLY A O 1
ATOM 639 N N . THR A 1 100 ? 6.029 5.678 3.796 1.00 96.50 100 THR A N 1
ATOM 640 C CA . THR A 1 100 ? 5.393 4.366 3.578 1.00 96.50 100 THR A CA 1
ATOM 641 C C . THR A 1 100 ? 4.580 3.844 4.777 1.00 96.50 100 THR A C 1
ATOM 643 O O . THR A 1 100 ? 4.168 2.687 4.781 1.00 96.50 100 THR A O 1
ATOM 646 N N . GLU A 1 101 ? 4.321 4.677 5.782 1.00 98.12 101 GLU A N 1
ATOM 647 C CA . GLU A 1 101 ? 3.533 4.374 6.979 1.00 98.12 101 GLU A CA 1
ATOM 648 C C . GLU A 1 101 ? 2.112 4.962 6.910 1.00 98.12 101 GLU A C 1
ATOM 650 O O . GLU A 1 101 ? 1.892 6.131 6.562 1.00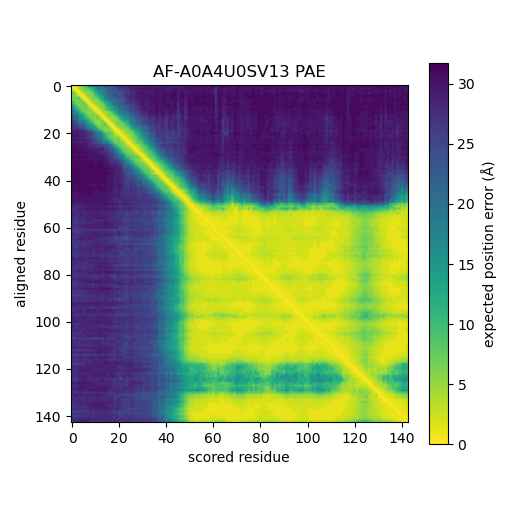 98.12 101 GLU A O 1
ATOM 655 N N . PHE A 1 102 ? 1.134 4.158 7.326 1.00 98.50 102 PHE A N 1
ATOM 656 C CA . PHE A 1 102 ? -0.285 4.505 7.383 1.00 98.50 102 PHE A CA 1
ATOM 657 C C . PHE A 1 102 ? -0.882 4.088 8.727 1.00 98.50 102 PHE A C 1
ATOM 659 O O . PHE A 1 102 ? -0.549 3.033 9.256 1.00 98.50 102 PHE A O 1
ATOM 666 N N . ASN A 1 103 ? -1.805 4.884 9.257 1.00 98.31 103 ASN A N 1
ATOM 667 C CA . ASN A 1 103 ? -2.539 4.575 10.481 1.00 98.31 103 ASN A CA 1
ATOM 668 C C . ASN A 1 103 ? -3.977 4.159 10.155 1.00 98.31 103 ASN A C 1
ATOM 670 O O . ASN A 1 103 ? -4.615 4.762 9.290 1.00 98.31 103 ASN A O 1
ATOM 674 N N . GLY A 1 104 ? -4.511 3.179 10.884 1.00 97.75 104 GLY A N 1
ATOM 675 C CA . GLY A 1 104 ? -5.931 2.832 10.883 1.00 97.75 104 GLY A CA 1
ATOM 676 C C . GLY A 1 104 ? -6.759 3.974 11.463 1.00 97.75 104 GLY A C 1
ATOM 677 O O . GLY A 1 104 ? -6.906 4.081 12.673 1.00 97.75 104 GLY A O 1
ATOM 678 N N . ALA A 1 105 ? -7.293 4.847 10.619 1.00 97.75 105 ALA A N 1
ATOM 679 C CA . ALA A 1 105 ? -8.021 6.038 11.044 1.00 97.75 105 ALA A CA 1
ATOM 680 C C . ALA A 1 105 ? -9.442 5.719 11.525 1.00 97.75 105 ALA A C 1
ATOM 682 O O . ALA A 1 105 ? -9.915 6.304 12.497 1.00 97.75 105 ALA A O 1
ATOM 683 N N . LYS A 1 106 ? -10.130 4.799 10.842 1.00 96.81 106 LYS A N 1
ATOM 684 C CA . LYS A 1 106 ? -11.455 4.308 11.236 1.00 96.81 106 LYS A CA 1
ATOM 685 C C . LYS A 1 106 ? -11.728 2.936 10.647 1.00 96.81 106 LYS A C 1
ATOM 687 O O . LYS A 1 106 ? -11.139 2.581 9.629 1.00 96.81 106 LYS A O 1
ATOM 692 N N . ALA A 1 107 ? -12.679 2.220 11.238 1.00 96.38 107 ALA A N 1
ATOM 693 C CA . ALA A 1 107 ? -13.148 0.953 10.705 1.00 96.38 107 ALA A CA 1
ATOM 694 C C . ALA A 1 107 ? -13.613 1.086 9.242 1.00 96.38 107 ALA A C 1
ATOM 696 O O . ALA A 1 107 ? -14.275 2.059 8.865 1.00 96.38 107 ALA A O 1
ATOM 697 N N . GLY A 1 108 ? -13.258 0.105 8.415 1.00 96.06 108 GLY A N 1
ATOM 698 C CA . GLY A 1 108 ? -13.583 0.074 6.993 1.00 96.06 108 GLY A CA 1
ATOM 699 C C . GLY A 1 108 ? -12.480 -0.549 6.143 1.00 96.06 108 GLY A C 1
ATOM 700 O O . GLY A 1 108 ? -11.524 -1.128 6.652 1.00 96.06 108 GLY A O 1
ATOM 701 N N . ARG A 1 109 ? -12.615 -0.417 4.821 1.00 96.81 109 ARG A N 1
ATOM 702 C CA . ARG A 1 109 ? -11.621 -0.874 3.843 1.00 96.81 109 ARG A CA 1
ATOM 703 C C . ARG A 1 109 ? -10.868 0.303 3.223 1.00 96.81 109 ARG A C 1
ATOM 705 O O . ARG A 1 109 ? -11.446 1.365 2.983 1.00 96.81 109 ARG A O 1
ATOM 712 N N . ALA A 1 110 ? -9.590 0.090 2.957 1.00 97.94 110 ALA A N 1
ATOM 713 C CA . ALA A 1 110 ? -8.736 0.961 2.159 1.00 97.94 110 ALA A CA 1
ATOM 714 C C . ALA A 1 110 ? -7.885 0.101 1.220 1.00 97.94 110 ALA A C 1
ATOM 716 O O . ALA A 1 110 ? -7.580 -1.043 1.551 1.00 97.94 110 ALA A O 1
ATOM 717 N N . GLU A 1 111 ? -7.479 0.635 0.072 1.00 98.44 111 GLU A N 1
ATOM 718 C CA . GLU A 1 111 ? -6.496 -0.032 -0.788 1.00 98.44 111 GLU A CA 1
ATOM 719 C C . GLU A 1 111 ? -5.185 0.748 -0.770 1.00 98.44 111 GLU A C 1
ATOM 721 O O . GLU A 1 111 ? -5.179 1.978 -0.828 1.00 98.44 111 GLU A O 1
ATOM 726 N N . LEU A 1 112 ? -4.071 0.026 -0.709 1.00 98.50 112 LEU A N 1
ATOM 727 C CA . LEU A 1 112 ? -2.733 0.560 -0.925 1.00 98.50 112 LEU A CA 1
ATOM 728 C C . LEU A 1 112 ? -2.260 0.113 -2.304 1.00 98.50 112 LEU A C 1
ATOM 730 O O . LEU A 1 112 ? -2.309 -1.076 -2.612 1.00 98.50 112 LEU A O 1
ATOM 734 N N . THR A 1 113 ? -1.800 1.052 -3.126 1.00 98.38 113 THR A N 1
ATOM 735 C CA . THR A 1 113 ? -1.354 0.778 -4.499 1.00 98.38 113 THR A CA 1
ATOM 736 C C . THR A 1 113 ? -0.005 1.410 -4.797 1.00 98.38 113 THR A C 1
ATOM 738 O O . THR A 1 113 ? 0.278 2.527 -4.354 1.00 98.38 113 THR A O 1
ATOM 741 N N . SER A 1 114 ? 0.796 0.723 -5.606 1.00 98.25 114 SER A N 1
ATOM 742 C CA . SER A 1 114 ? 2.016 1.251 -6.214 1.00 98.25 114 SER A CA 1
ATOM 743 C C . SER A 1 114 ? 2.279 0.548 -7.552 1.00 98.25 114 SER A C 1
ATOM 745 O O . SER A 1 114 ? 1.618 -0.429 -7.908 1.00 98.25 114 SER A O 1
ATOM 747 N N . SER A 1 115 ? 3.231 1.062 -8.319 1.00 97.25 115 SER A N 1
ATOM 748 C CA . SER A 1 115 ? 3.653 0.493 -9.595 1.00 97.25 115 SER A CA 1
ATOM 749 C C . SER A 1 115 ? 5.147 0.676 -9.796 1.00 97.25 115 SER A C 1
ATOM 751 O O . SER A 1 115 ? 5.693 1.708 -9.405 1.00 97.25 115 SER A O 1
ATOM 753 N N . GLU A 1 116 ? 5.786 -0.255 -10.489 1.00 95.88 116 GLU A N 1
ATOM 754 C CA . GLU A 1 116 ? 7.169 -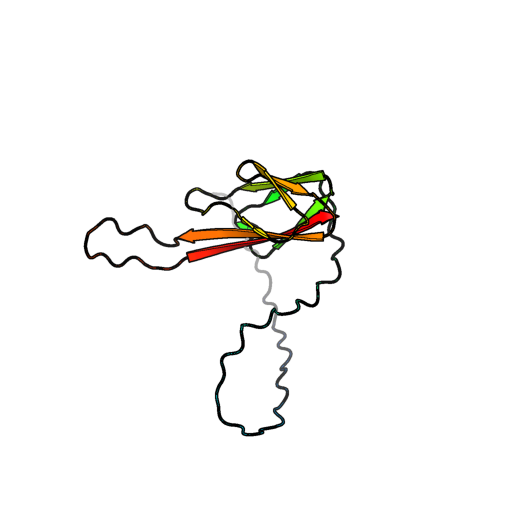0.120 -10.944 1.00 95.88 116 GLU A CA 1
ATOM 755 C C . GLU A 1 116 ? 7.304 -0.485 -12.423 1.00 95.88 116 GLU A C 1
ATOM 757 O O . GLU A 1 116 ? 6.459 -1.174 -13.000 1.00 95.88 116 GLU A O 1
ATOM 762 N N . ARG A 1 117 ? 8.384 -0.025 -13.056 1.00 93.25 117 ARG A N 1
ATOM 763 C CA . ARG A 1 117 ? 8.719 -0.457 -14.417 1.00 93.25 117 ARG A CA 1
ATOM 764 C C . ARG A 1 117 ? 9.319 -1.853 -14.363 1.00 93.25 117 ARG A C 1
ATOM 766 O O . ARG A 1 117 ? 10.231 -2.096 -13.584 1.00 93.25 117 ARG A O 1
ATOM 773 N N . VAL A 1 118 ? 8.856 -2.740 -15.240 1.00 90.75 118 VAL A N 1
ATOM 774 C CA . VAL A 1 118 ? 9.437 -4.088 -15.362 1.00 90.75 118 VAL A CA 1
ATOM 775 C C . VAL A 1 118 ? 10.816 -4.025 -16.012 1.00 90.75 118 VAL A C 1
ATOM 777 O O . VAL A 1 118 ? 11.708 -4.799 -15.678 1.00 90.75 118 VAL A O 1
ATOM 780 N N . CYS A 1 119 ? 10.998 -3.090 -16.943 1.00 87.94 119 CYS A N 1
ATOM 781 C CA . CYS A 1 119 ? 12.231 -2.953 -17.696 1.00 87.94 119 CYS A CA 1
ATOM 782 C C . CYS A 1 119 ? 13.001 -1.690 -17.296 1.00 87.94 119 CYS A C 1
ATOM 784 O O . CYS A 1 119 ? 12.389 -0.661 -16.980 1.00 87.94 119 CYS A O 1
ATOM 786 N N . PRO A 1 120 ? 14.343 -1.731 -17.373 1.00 83.25 120 PRO A N 1
ATOM 787 C CA . PRO A 1 120 ? 15.171 -0.550 -17.197 1.00 83.25 120 PRO A CA 1
ATOM 788 C C . PRO A 1 120 ? 14.751 0.584 -18.133 1.00 83.25 120 PRO A C 1
ATOM 790 O O . PRO A 1 120 ? 14.304 0.365 -19.264 1.00 83.25 120 PRO A O 1
ATOM 793 N N . LYS A 1 121 ? 14.919 1.825 -17.670 1.00 84.00 121 LYS A N 1
ATOM 794 C CA . LYS A 1 121 ? 14.694 2.997 -18.515 1.00 84.00 121 LYS A CA 1
ATOM 795 C C . LYS A 1 121 ? 15.723 2.978 -19.662 1.00 84.00 121 LYS A C 1
ATOM 797 O O . LYS A 1 121 ? 16.909 2.830 -19.375 1.00 84.00 121 LYS A O 1
ATOM 802 N N . PRO A 1 122 ? 15.307 3.152 -20.930 1.00 86.38 122 PRO A N 1
ATOM 803 C CA . PRO A 1 122 ? 16.252 3.258 -22.038 1.00 86.38 122 PRO A CA 1
ATOM 804 C C . PRO A 1 122 ? 17.193 4.446 -21.807 1.00 86.38 122 PRO A C 1
ATOM 806 O O . PRO A 1 122 ? 16.745 5.541 -21.455 1.00 86.38 122 PRO A O 1
ATOM 809 N N . THR A 1 123 ? 18.492 4.216 -21.980 1.00 87.56 123 THR A N 1
ATOM 810 C CA . THR A 1 123 ? 19.552 5.201 -21.706 1.00 87.56 123 THR A CA 1
ATOM 811 C C . THR A 1 123 ? 20.076 5.896 -22.966 1.00 87.56 123 THR A C 1
ATOM 813 O O . THR A 1 123 ? 20.727 6.931 -22.855 1.00 87.56 123 THR A O 1
ATOM 816 N N . GLY A 1 124 ? 19.776 5.378 -24.163 1.00 87.19 124 GLY A N 1
ATOM 817 C CA . GLY A 1 124 ? 20.214 5.935 -25.447 1.00 87.19 124 GLY A CA 1
ATOM 818 C C . GLY A 1 124 ? 19.107 6.632 -26.247 1.00 87.19 124 GLY A C 1
ATOM 819 O O . GLY A 1 124 ? 17.921 6.325 -26.116 1.00 87.19 124 GLY A O 1
ATOM 820 N N . LYS A 1 125 ? 19.503 7.562 -27.127 1.00 86.50 125 LYS A N 1
ATOM 821 C CA . LYS A 1 125 ? 18.595 8.188 -28.105 1.00 86.50 125 LYS A CA 1
ATOM 822 C C . LYS A 1 125 ? 18.127 7.142 -29.126 1.00 86.50 125 LYS A C 1
ATOM 824 O O . LYS A 1 125 ? 18.937 6.372 -29.626 1.00 86.50 125 LYS A O 1
ATOM 829 N N . GLY A 1 126 ? 16.828 7.126 -29.430 1.00 85.44 126 GLY A N 1
ATOM 830 C CA . GLY A 1 126 ? 16.223 6.190 -30.390 1.00 85.44 126 GLY A CA 1
ATOM 831 C C . GLY A 1 126 ? 15.950 4.781 -29.847 1.00 85.44 126 GLY A C 1
ATOM 832 O O . GLY A 1 126 ? 15.433 3.946 -30.583 1.00 85.44 126 GLY A O 1
ATOM 833 N N . MET A 1 127 ? 16.254 4.505 -28.573 1.00 84.88 127 MET A N 1
ATOM 834 C CA . MET A 1 127 ? 15.940 3.216 -27.955 1.00 84.88 127 MET A CA 1
ATOM 835 C C . MET A 1 127 ? 14.466 3.144 -27.557 1.00 84.88 127 MET A C 1
ATOM 837 O O . MET A 1 127 ? 13.962 3.999 -26.825 1.00 84.88 127 MET A O 1
ATOM 841 N N . MET A 1 128 ? 13.793 2.078 -27.983 1.00 83.19 128 MET A N 1
ATOM 842 C CA . MET A 1 128 ? 12.450 1.756 -27.515 1.00 83.19 128 MET A CA 1
ATOM 843 C C . MET A 1 128 ? 12.547 1.065 -26.156 1.00 83.19 128 MET A C 1
ATOM 845 O O . MET A 1 128 ? 13.170 0.016 -26.016 1.00 83.19 128 MET A O 1
ATOM 849 N N . GLY A 1 129 ? 11.948 1.677 -25.137 1.00 80.75 129 GLY A N 1
ATOM 850 C CA . GLY A 1 129 ? 11.773 1.040 -23.837 1.00 80.75 129 GLY A CA 1
ATOM 851 C C . GLY A 1 129 ? 10.537 0.150 -23.845 1.00 80.75 129 GLY A C 1
ATOM 852 O O . GLY A 1 129 ? 9.518 0.504 -24.436 1.00 80.75 129 GLY A O 1
ATOM 853 N N . CYS A 1 130 ? 10.593 -0.976 -23.138 1.00 81.94 130 CYS A N 1
ATOM 854 C CA . CYS A 1 130 ? 9.385 -1.725 -22.828 1.00 81.94 130 CYS A CA 1
ATOM 855 C C . CYS A 1 130 ? 8.521 -0.883 -21.876 1.00 81.94 130 CYS A C 1
ATOM 857 O O . CYS A 1 130 ? 8.950 -0.526 -20.777 1.00 81.94 130 CYS A O 1
ATOM 859 N N . GLY A 1 131 ? 7.312 -0.535 -22.319 1.00 84.75 131 GLY A N 1
ATOM 860 C CA . GLY A 1 131 ? 6.341 0.236 -21.540 1.00 84.75 131 GLY A CA 1
ATOM 861 C C . GLY A 1 131 ? 5.658 -0.560 -20.424 1.00 84.75 131 GLY A C 1
ATOM 862 O O . GLY A 1 131 ? 4.703 -0.064 -19.835 1.00 84.75 131 GLY A O 1
ATOM 863 N N . ALA A 1 132 ? 6.105 -1.789 -20.145 1.00 92.62 132 ALA A N 1
ATOM 864 C CA . ALA A 1 132 ? 5.475 -2.657 -19.163 1.00 92.62 132 ALA A CA 1
ATOM 865 C C . ALA A 1 132 ? 5.665 -2.137 -17.731 1.00 92.62 132 ALA A C 1
ATOM 867 O O . ALA A 1 132 ? 6.782 -1.858 -17.276 1.00 92.62 132 ALA A O 1
ATOM 868 N N . LEU A 1 133 ? 4.548 -2.070 -17.010 1.00 94.38 133 LEU A N 1
ATOM 869 C CA . LEU A 1 133 ? 4.486 -1.769 -15.588 1.00 94.38 133 LEU A CA 1
ATOM 870 C C . LEU A 1 133 ? 4.033 -3.012 -14.824 1.00 94.38 133 LEU A C 1
ATOM 872 O O . LEU A 1 133 ? 3.150 -3.740 -15.278 1.00 94.38 133 LEU A O 1
ATOM 876 N N . ARG A 1 134 ? 4.615 -3.222 -13.645 1.00 96.06 134 ARG A N 1
ATOM 877 C CA . ARG A 1 134 ? 4.133 -4.182 -12.654 1.00 96.06 134 ARG A CA 1
ATOM 878 C C . ARG A 1 134 ? 3.396 -3.412 -11.568 1.00 96.06 134 ARG A C 1
ATOM 880 O O . ARG A 1 134 ? 3.954 -2.495 -1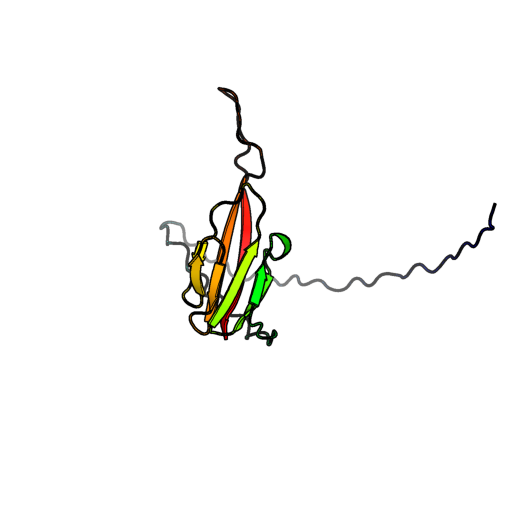0.971 1.00 96.06 134 ARG A O 1
ATOM 887 N N . GLY A 1 135 ? 2.132 -3.764 -11.355 1.00 97.38 135 GLY A N 1
ATOM 888 C CA . GLY A 1 135 ? 1.310 -3.203 -10.288 1.00 97.38 135 GLY A CA 1
ATOM 889 C C . GLY A 1 135 ? 1.470 -3.980 -8.985 1.00 97.38 135 GLY A C 1
ATOM 890 O O . GLY A 1 135 ? 1.704 -5.187 -9.002 1.00 97.38 135 GLY A O 1
ATOM 891 N N . TRP A 1 136 ? 1.303 -3.279 -7.871 1.00 98.50 136 TRP A N 1
ATOM 892 C CA . TRP A 1 136 ? 1.161 -3.847 -6.536 1.00 98.50 136 TRP A CA 1
ATOM 893 C C . TRP A 1 136 ? -0.080 -3.260 -5.883 1.00 98.50 136 TRP A C 1
ATOM 895 O O . TRP A 1 136 ? -0.316 -2.048 -5.969 1.00 98.50 136 TRP A O 1
ATOM 905 N N . LYS A 1 137 ? -0.875 -4.120 -5.247 1.00 98.56 137 LYS A N 1
ATOM 906 C CA . LYS A 1 137 ? -2.093 -3.713 -4.549 1.00 98.56 137 LYS A CA 1
ATOM 907 C C . LYS A 1 137 ? -2.339 -4.569 -3.317 1.00 98.56 137 LYS A C 1
ATOM 909 O O . LYS A 1 137 ? -2.365 -5.786 -3.439 1.00 98.56 137 LYS A O 1
ATOM 914 N N . VAL A 1 138 ? -2.620 -3.945 -2.179 1.00 98.38 138 VAL A N 1
ATOM 915 C CA . VAL A 1 138 ? -3.0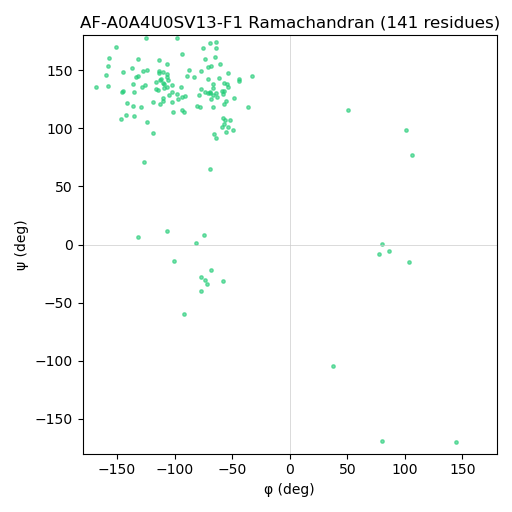59 -4.623 -0.950 1.00 98.38 138 VAL A CA 1
ATOM 916 C C . VAL A 1 138 ? -4.367 -4.014 -0.471 1.00 98.38 138 VAL A C 1
ATOM 918 O O . VAL A 1 138 ? -4.513 -2.791 -0.452 1.00 98.38 138 VAL A O 1
ATOM 921 N N . THR A 1 139 ? -5.306 -4.861 -0.053 1.00 98.25 139 THR A N 1
ATOM 922 C CA . THR A 1 139 ? -6.519 -4.406 0.638 1.00 98.25 139 THR A CA 1
ATOM 923 C C . THR A 1 139 ? -6.264 -4.404 2.138 1.00 98.25 139 THR A C 1
ATOM 925 O O . THR A 1 139 ? -5.839 -5.407 2.701 1.00 98.25 139 THR A O 1
ATOM 928 N N . VAL A 1 140 ? -6.530 -3.287 2.804 1.00 97.69 140 VAL A N 1
ATOM 929 C CA . VAL A 1 140 ? -6.412 -3.161 4.255 1.00 97.69 140 VAL A CA 1
ATOM 930 C C . VAL A 1 140 ? -7.800 -3.044 4.863 1.00 97.69 140 VAL A C 1
ATOM 932 O O . VAL A 1 140 ? -8.565 -2.138 4.525 1.00 97.69 140 VAL A O 1
ATOM 935 N N . VAL A 1 141 ? -8.113 -3.946 5.788 1.00 96.94 141 VAL A N 1
ATOM 936 C CA . VAL A 1 141 ? -9.332 -3.910 6.598 1.00 96.94 141 VAL A CA 1
ATOM 937 C C . VAL A 1 141 ? -8.990 -3.379 7.979 1.00 96.94 141 VAL A C 1
ATOM 939 O O . VAL A 1 141 ? -8.283 -4.024 8.754 1.00 96.94 141 VAL A O 1
ATOM 942 N N . VAL A 1 142 ? -9.522 -2.207 8.295 1.00 97.00 142 VAL A N 1
ATOM 943 C CA . VAL A 1 142 ? -9.430 -1.595 9.617 1.00 97.00 142 VAL A CA 1
ATOM 944 C C . VAL A 1 142 ? -10.679 -1.956 10.408 1.00 97.00 142 VAL A C 1
ATO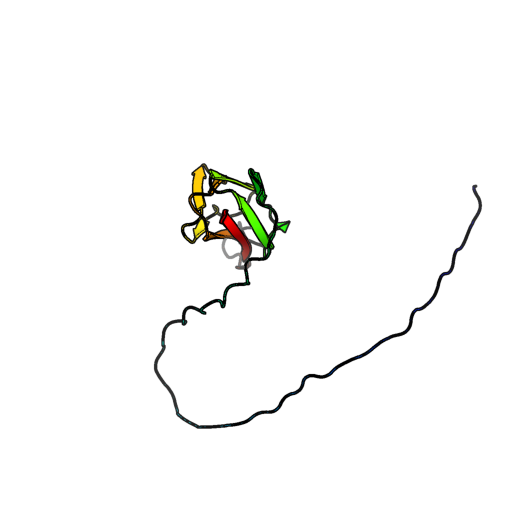M 946 O O . VAL A 1 142 ? -11.790 -1.886 9.876 1.00 97.00 142 VAL A O 1
ATOM 949 N N . ARG A 1 143 ? -10.514 -2.335 11.672 1.00 93.25 143 ARG A N 1
ATOM 950 C CA . ARG A 1 143 ? -11.626 -2.666 12.575 1.00 93.25 143 ARG A CA 1
ATOM 951 C C . ARG A 1 143 ? -11.283 -2.449 14.037 1.00 93.25 143 ARG A C 1
ATOM 953 O O . ARG A 1 143 ? -10.107 -2.142 14.334 1.00 93.25 143 ARG A O 1
#

Sequence (143 aa):
MPKTVLSLVAVGAAALLVAGCGSDTGGAHTLPAKAQSPSSAASTGPTASACAASAEVTVTAADSGHEVCVKTGGRVTVQLAAGWAPVTASGTALAKASGTEFNGAKAGRAELTSSERVCPKPTGKGMMGCGALRGWKVTVVVR

Solvent-accessible surface area (backbone atoms only — not comparable to full-atom values): 9265 Å² total; per-residue (Å²): 140,86,84,90,82,90,79,90,80,81,92,82,84,89,86,92,83,81,89,86,88,81,83,91,84,81,92,77,92,76,85,87,89,76,95,70,75,87,72,78,77,80,72,79,67,76,74,80,71,86,68,71,73,28,58,63,46,79,46,44,73,87,42,46,80,38,76,47,46,27,19,52,76,11,40,39,38,55,53,69,68,93,71,53,46,79,71,44,75,43,72,68,10,53,38,83,71,49,94,54,34,30,31,20,67,31,66,39,57,23,39,42,38,37,42,25,64,74,45,75,80,60,88,56,90,94,54,84,52,68,88,50,67,45,78,40,38,33,39,38,38,20,77

Mean predicted aligned error: 15.93 Å

Nearest PDB structures (foldseek):
  4lzk-assembly1_A  TM=6.021E-01  e=1.185E-01  Burkholderia cenocepacia J2315
  3rfz-assembly1_C  TM=6.417E-01  e=7.761E+00  Escherichia coli
  1qun-assembly10_O  TM=3.144E-01  e=2.773E+00  Escherichia coli

Radius of gyration: 24.08 Å; Cα contacts (8 Å, |Δi|>4): 222; chains: 1; bounding box: 64×56×49 Å

Foldseek 3Di:
DDDDDDDDDDDDDDDDDDDDDDDDDDDDDDDDDDDDDPPDPPPPDPPPDCDDADLEEEDEQVCFPHEDEHEQQGKYAYDYDPQKDFKDKDDDQWDDDDRRMIGRNDFDKMKIKIKGAPWDDDPDPPDDDDPDIDMGMYMYGYD

Secondary structure (DSSP, 8-state):
-----------------------------------------------------EEEEEEEGGGTT-EEEEEEEEEEEEE--TTBPPPEEEESSEEEEETTEEEE-SSEEEEEEEEEESSPPP-STTPPPP--EEEEEEEEEE-